Protein AF-A0A929K8C8-F1 (afdb_monomer_lite)

Radius of gyration: 22.59 Å; chains: 1; bounding box: 44×45×72 Å

Sequence (93 aa):
MTEETKANKPEKSVSKISLPKGKGAIMGIGEKFPANPFTGTGSFSVPIFTTPNRSDFYHQLALYYDSCAGNGPFGLGWSHSVPAISRKTEKCK

pLDDT: mean 77.86, std 15.47, range [34.19, 94.12]

Structure (mmCIF, N/CA/C/O backbone):
data_AF-A0A929K8C8-F1
#
_entry.id   AF-A0A929K8C8-F1
#
loop_
_atom_site.group_PDB
_atom_site.id
_atom_site.type_symbol
_atom_site.label_atom_id
_atom_site.label_alt_id
_atom_site.label_comp_id
_atom_site.label_asym_id
_atom_site.label_entity_id
_atom_site.label_seq_id
_atom_site.pdbx_PDB_ins_code
_atom_site.Cartn_x
_atom_site.Cartn_y
_atom_site.Cartn_z
_atom_site.occupancy
_atom_site.B_iso_or_equiv
_atom_site.auth_seq_id
_atom_site.auth_comp_id
_atom_site.auth_asym_id
_atom_site.auth_atom_id
_atom_site.pdbx_PDB_model_num
ATOM 1 N N . MET A 1 1 ? -1.087 -31.723 44.387 1.00 39.91 1 MET A N 1
ATOM 2 C CA . MET A 1 1 ? -1.290 -32.160 42.993 1.00 39.91 1 MET A CA 1
ATOM 3 C C . MET A 1 1 ? -2.750 -32.518 42.822 1.00 39.91 1 MET A C 1
ATOM 5 O O . MET A 1 1 ? -3.119 -33.609 43.214 1.00 39.91 1 MET A O 1
ATOM 9 N N . THR A 1 2 ? -3.543 -31.575 42.321 1.00 34.19 2 THR A N 1
ATOM 10 C CA . THR A 1 2 ? -4.701 -31.784 41.434 1.00 34.19 2 THR A CA 1
ATOM 11 C C . THR A 1 2 ? -5.147 -30.384 41.014 1.00 34.19 2 THR A C 1
ATOM 13 O O . THR A 1 2 ? -5.798 -29.676 41.778 1.00 34.19 2 THR A O 1
ATOM 16 N N . GLU A 1 3 ? -4.665 -29.953 39.847 1.00 34.62 3 GLU A N 1
ATOM 17 C CA . GLU A 1 3 ? -5.147 -28.775 39.124 1.00 34.62 3 GLU A CA 1
ATOM 18 C C . GLU A 1 3 ? -6.595 -29.016 38.685 1.00 34.62 3 GLU A C 1
ATOM 20 O O . GLU A 1 3 ? -6.8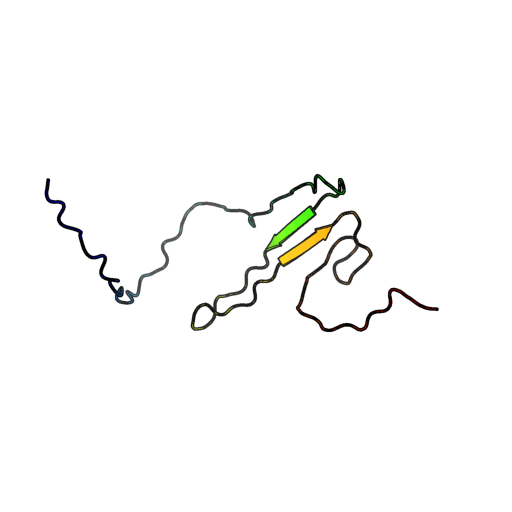70 -29.972 37.962 1.00 34.62 3 GLU A O 1
ATOM 25 N N . GLU A 1 4 ? -7.518 -28.139 39.079 1.00 37.84 4 GLU A N 1
ATOM 26 C CA . GLU A 1 4 ? -8.788 -28.005 38.368 1.00 37.84 4 GLU A CA 1
ATOM 27 C C . GLU A 1 4 ? -8.554 -27.156 37.114 1.00 37.84 4 GLU A C 1
ATOM 29 O O . GLU A 1 4 ? -8.408 -25.932 37.157 1.00 37.84 4 GLU A O 1
ATOM 34 N N . THR A 1 5 ? -8.509 -27.831 35.969 1.00 42.34 5 THR A N 1
ATOM 35 C CA . THR A 1 5 ? -8.579 -27.232 34.636 1.00 42.34 5 THR A CA 1
ATOM 36 C C . THR A 1 5 ? -9.861 -26.410 34.489 1.00 42.34 5 THR A C 1
ATOM 38 O O . THR A 1 5 ? -10.953 -26.951 34.313 1.00 42.34 5 THR A O 1
ATOM 41 N N . LYS A 1 6 ? -9.728 -25.080 34.532 1.00 36.81 6 LYS A N 1
ATOM 42 C CA . LYS A 1 6 ? -10.815 -24.132 34.267 1.00 36.81 6 LYS A CA 1
ATOM 43 C C . LYS A 1 6 ? -11.144 -24.147 32.769 1.00 36.81 6 LYS A C 1
ATOM 45 O O . LYS A 1 6 ? -10.383 -23.635 31.950 1.00 36.81 6 LYS A O 1
ATOM 50 N N . ALA A 1 7 ? -12.276 -24.747 32.409 1.00 39.75 7 ALA A N 1
ATOM 51 C CA . ALA A 1 7 ? -12.801 -24.746 31.048 1.00 39.75 7 ALA A CA 1
ATOM 52 C C . ALA A 1 7 ? -13.094 -23.304 30.585 1.00 39.75 7 ALA A C 1
ATOM 54 O O . ALA A 1 7 ? -13.948 -22.616 31.146 1.00 39.75 7 ALA A O 1
ATOM 55 N N . ASN A 1 8 ? -12.376 -22.841 29.560 1.00 47.00 8 ASN A N 1
ATOM 56 C CA . ASN A 1 8 ? -12.590 -21.541 28.928 1.00 47.00 8 ASN A CA 1
ATOM 57 C C . ASN A 1 8 ? -13.855 -21.603 28.050 1.00 47.00 8 ASN A C 1
ATOM 59 O O . ASN A 1 8 ? -13.822 -22.095 26.922 1.00 47.00 8 ASN A O 1
ATOM 63 N N . LYS A 1 9 ? -14.991 -21.165 28.601 1.00 41.78 9 LYS A N 1
ATOM 64 C CA . LYS A 1 9 ? -16.269 -21.050 27.887 1.00 41.78 9 LYS A CA 1
ATOM 65 C C . LYS A 1 9 ? -16.251 -19.752 27.067 1.00 41.78 9 LYS A C 1
ATOM 67 O O . LYS A 1 9 ? -16.069 -18.697 27.671 1.00 41.78 9 LYS A O 1
ATOM 72 N N . PRO A 1 10 ? -16.456 -19.777 25.736 1.00 47.59 10 PRO A N 1
ATOM 73 C CA . PRO A 1 10 ? -16.513 -18.551 24.949 1.00 47.59 10 PRO A CA 1
ATOM 74 C C . PRO A 1 10 ? -17.794 -17.792 25.308 1.00 47.59 10 PRO A C 1
ATOM 76 O O . PRO A 1 10 ? -18.899 -18.141 24.889 1.00 47.59 10 PRO A O 1
ATOM 79 N N . GLU A 1 11 ? -17.649 -16.783 26.157 1.00 56.19 11 GLU A N 1
ATOM 80 C CA . GLU A 1 11 ? -18.738 -15.931 26.608 1.00 56.19 11 GLU A CA 1
ATOM 81 C C . GLU A 1 11 ? -19.100 -14.959 25.478 1.00 56.19 11 GLU A C 1
ATOM 83 O O . GLU A 1 11 ? -18.338 -14.064 25.112 1.00 56.19 11 GLU A O 1
ATOM 88 N N . LYS A 1 12 ? -20.259 -15.187 24.856 1.00 60.59 12 LYS A N 1
ATOM 89 C CA . LYS A 1 12 ? -20.778 -14.346 23.776 1.00 60.59 12 LYS A CA 1
ATOM 90 C C . LYS A 1 12 ? -21.256 -13.028 24.385 1.00 60.59 12 LYS A C 1
ATOM 92 O O . LYS A 1 12 ? -22.294 -12.989 25.043 1.00 60.59 12 LYS A O 1
ATOM 97 N N . SER A 1 13 ? -20.483 -11.963 24.196 1.00 73.38 13 SER A N 1
ATOM 98 C CA . SER A 1 13 ? -20.801 -10.640 24.729 1.00 73.38 13 SER A CA 1
ATOM 99 C C . SER A 1 13 ? -22.085 -10.084 24.104 1.00 73.38 13 SER A C 1
ATOM 101 O O . SER A 1 13 ? -22.300 -10.138 22.892 1.00 73.38 13 SER A O 1
ATOM 103 N N . VAL A 1 14 ? -22.972 -9.558 24.950 1.00 73.56 14 VAL A N 1
ATOM 104 C CA . VAL A 1 14 ? -24.201 -8.884 24.514 1.00 73.56 14 VAL A CA 1
ATOM 105 C C . VAL A 1 14 ? -23.831 -7.524 23.926 1.00 73.56 14 VAL A C 1
ATOM 107 O O . VAL A 1 14 ? -23.086 -6.756 24.539 1.00 73.56 14 VAL A O 1
ATOM 110 N N . SER A 1 15 ? -24.354 -7.210 22.741 1.00 76.94 15 SER A N 1
ATOM 111 C CA . SER A 1 15 ? -24.118 -5.933 22.064 1.00 76.94 15 SER A CA 1
ATOM 112 C C . SER A 1 15 ? -24.702 -4.776 22.882 1.00 76.94 15 SER A C 1
ATOM 114 O O . SER A 1 15 ? -25.913 -4.566 22.907 1.00 76.94 15 SER A O 1
ATOM 116 N N . LYS A 1 16 ? -23.843 -4.020 23.571 1.00 81.44 16 LYS A N 1
ATOM 117 C CA . LYS A 1 16 ? -24.226 -2.814 24.314 1.00 81.44 16 LYS A CA 1
ATOM 118 C C . LYS A 1 16 ? -24.060 -1.590 23.419 1.00 81.44 16 LYS A C 1
ATOM 120 O O . LYS A 1 16 ? -22.978 -1.345 22.895 1.00 81.44 16 LYS A O 1
ATOM 125 N N . ILE A 1 17 ? -25.122 -0.804 23.277 1.00 82.19 17 ILE A N 1
ATOM 126 C CA . ILE A 1 17 ? -25.077 0.479 22.571 1.00 82.19 17 ILE A CA 1
ATOM 127 C C . ILE A 1 17 ? -24.460 1.510 23.521 1.00 82.19 17 ILE A C 1
ATOM 129 O O . ILE A 1 17 ? -24.951 1.720 24.630 1.00 82.19 17 ILE A O 1
ATOM 133 N N . SER A 1 18 ? -23.361 2.135 23.108 1.00 84.75 18 SER A N 1
ATOM 134 C CA . SER A 1 18 ? -22.683 3.183 23.872 1.00 84.75 18 SER A CA 1
ATOM 135 C C . SER A 1 18 ? -22.190 4.281 22.945 1.00 84.75 18 SER A C 1
ATOM 137 O O . SER A 1 18 ? -21.752 4.001 21.832 1.00 84.75 18 SER A O 1
ATOM 139 N N . LEU A 1 19 ? -22.217 5.520 23.427 1.00 87.50 19 LEU A N 1
ATOM 140 C CA . LEU A 1 19 ? -21.659 6.658 22.704 1.00 87.50 19 LEU A CA 1
ATOM 141 C C . LEU A 1 19 ? -20.131 6.519 22.578 1.00 87.50 19 LEU A C 1
ATOM 143 O O . LEU A 1 19 ? -19.484 6.082 23.541 1.00 87.50 19 LEU A O 1
ATOM 147 N N . PRO A 1 20 ? -19.539 6.901 21.429 1.00 81.00 20 PRO A N 1
ATOM 148 C CA . PRO A 1 20 ? -18.093 6.926 21.281 1.00 81.00 20 PRO A CA 1
ATOM 149 C C . PRO A 1 20 ? -17.514 7.955 22.253 1.00 81.00 20 PRO A C 1
ATOM 151 O O . PRO A 1 20 ? -17.868 9.133 22.232 1.00 81.00 20 PRO A O 1
ATOM 154 N N . LYS A 1 21 ? -16.619 7.510 23.134 1.00 83.81 21 LYS A N 1
ATOM 155 C CA . LYS A 1 21 ? -15.865 8.411 24.007 1.00 83.81 21 LYS A CA 1
ATOM 156 C C . LYS A 1 21 ? -14.699 8.976 23.202 1.00 83.81 21 LYS A C 1
ATOM 158 O O . LYS A 1 21 ? -13.875 8.210 22.706 1.00 83.81 21 LYS A O 1
ATOM 163 N N . GLY A 1 22 ? -14.630 10.298 23.074 1.00 79.19 22 GLY A N 1
ATOM 164 C CA . GLY A 1 22 ? -13.487 10.960 22.449 1.00 79.19 22 GLY A CA 1
ATOM 165 C C . GLY A 1 22 ? -12.192 10.645 23.203 1.00 79.19 22 GLY A C 1
ATOM 166 O O . GLY A 1 22 ? -12.156 10.683 24.433 1.00 79.19 22 GLY A O 1
ATOM 167 N N . LYS A 1 23 ? -11.127 10.324 22.465 1.00 74.06 23 LYS A N 1
ATOM 168 C CA . LYS A 1 23 ? -9.761 10.187 22.988 1.00 74.06 23 LYS A CA 1
ATOM 169 C C . LYS A 1 23 ? -8.966 11.416 22.537 1.00 74.06 23 LYS A C 1
ATOM 171 O O . LYS A 1 23 ? -9.020 11.764 21.366 1.00 74.06 23 LYS A O 1
ATOM 176 N N . GLY A 1 24 ? -8.227 12.063 23.439 1.00 83.00 24 GLY A N 1
ATOM 177 C CA . GLY A 1 24 ? -7.462 13.290 23.148 1.00 83.00 24 GLY A CA 1
ATOM 178 C C . GLY A 1 24 ? -6.099 13.076 22.473 1.00 83.00 24 GLY A C 1
ATOM 179 O O . GLY A 1 24 ? -5.263 13.970 22.515 1.00 83.00 24 GLY A O 1
ATOM 180 N N . ALA A 1 25 ? -5.835 11.892 21.913 1.00 82.62 25 ALA A N 1
ATOM 181 C CA . ALA A 1 25 ? -4.551 11.573 21.294 1.00 82.62 25 ALA A CA 1
ATOM 182 C C . ALA A 1 25 ? -4.598 11.835 19.783 1.00 82.62 25 ALA A C 1
ATOM 184 O O . ALA A 1 25 ? -5.462 11.297 19.092 1.00 82.62 25 ALA A O 1
ATOM 185 N N . ILE A 1 26 ? -3.640 12.611 19.275 1.00 78.12 26 ILE A N 1
ATOM 186 C CA . ILE A 1 26 ? -3.390 12.742 17.836 1.00 78.12 26 ILE A CA 1
ATOM 187 C C . ILE A 1 26 ? -2.510 11.561 17.424 1.00 78.12 26 ILE A C 1
ATOM 189 O O . ILE A 1 26 ? -1.409 11.392 17.943 1.00 78.12 26 ILE A O 1
ATOM 193 N N . MET A 1 27 ? -3.007 10.727 16.515 1.00 81.62 27 MET A N 1
ATOM 194 C CA . MET A 1 27 ? -2.258 9.612 15.938 1.00 81.62 27 MET A CA 1
ATOM 195 C C . MET A 1 27 ? -2.070 9.861 14.441 1.00 81.62 27 MET A C 1
ATOM 197 O O . MET A 1 27 ? -3.007 10.282 13.766 1.00 81.62 27 MET A O 1
ATOM 201 N N . GLY A 1 28 ? -0.860 9.613 13.934 1.00 79.81 28 GLY A N 1
ATOM 202 C CA . GLY A 1 28 ? -0.575 9.635 12.498 1.00 79.81 28 GLY A CA 1
ATOM 203 C C . GLY A 1 28 ? -1.155 8.418 11.773 1.00 79.81 28 GLY A C 1
ATOM 204 O O . GLY A 1 28 ? -1.823 7.572 12.367 1.00 79.81 28 GLY A O 1
ATOM 205 N N . ILE A 1 29 ? -0.846 8.287 10.483 1.00 78.31 29 ILE A N 1
ATOM 206 C CA . ILE A 1 29 ? -1.418 7.240 9.617 1.00 78.31 29 ILE A CA 1
ATOM 207 C C . ILE A 1 29 ? -0.781 5.848 9.809 1.00 78.31 29 ILE A C 1
ATOM 209 O O . ILE A 1 29 ? -1.103 4.904 9.095 1.00 78.31 29 ILE A O 1
ATOM 213 N N . GLY A 1 30 ? 0.118 5.696 10.786 1.00 71.19 30 GLY A N 1
ATOM 214 C CA . GLY A 1 30 ? 0.839 4.444 11.030 1.00 71.19 30 GLY A CA 1
ATOM 215 C C . GLY A 1 30 ? 1.924 4.159 9.991 1.00 71.19 30 GLY A C 1
ATOM 216 O O . GLY A 1 30 ? 2.229 2.995 9.731 1.00 71.19 30 GLY A O 1
ATOM 217 N N . GLU A 1 31 ? 2.485 5.211 9.394 1.00 70.75 31 GLU A N 1
ATOM 218 C CA . GLU A 1 31 ? 3.542 5.113 8.397 1.00 70.75 31 GLU A CA 1
ATOM 219 C C . GLU A 1 31 ? 4.788 4.416 8.963 1.00 70.75 31 GLU A C 1
ATOM 221 O O . GLU A 1 31 ? 5.262 4.709 10.063 1.00 70.75 31 GLU A O 1
ATOM 226 N N . LYS A 1 32 ? 5.302 3.440 8.215 1.00 68.69 32 LYS A N 1
ATOM 227 C CA . LYS A 1 32 ? 6.536 2.721 8.535 1.00 68.69 32 LYS A CA 1
ATOM 228 C C . LYS A 1 32 ? 7.408 2.731 7.292 1.00 68.69 32 LYS A C 1
ATOM 230 O O . LYS A 1 32 ? 6.939 2.355 6.220 1.00 68.69 32 LYS A O 1
ATOM 235 N N . PHE A 1 33 ? 8.665 3.135 7.453 1.00 71.69 33 PHE A N 1
ATOM 236 C CA . PHE A 1 33 ? 9.675 3.118 6.398 1.00 71.69 33 PHE A CA 1
ATOM 237 C C . PHE A 1 33 ? 10.689 1.994 6.662 1.00 71.69 33 PHE A C 1
ATOM 239 O O . PHE A 1 33 ? 11.698 2.218 7.333 1.00 71.69 33 PHE A O 1
ATOM 246 N N . PRO A 1 34 ? 10.408 0.752 6.232 1.00 76.00 34 PRO A N 1
ATOM 247 C CA . PRO A 1 34 ? 11.403 -0.310 6.229 1.00 76.00 34 PRO A CA 1
ATOM 248 C C . PRO A 1 34 ? 12.320 -0.208 5.002 1.00 76.00 34 PRO A C 1
ATOM 250 O O . PRO A 1 34 ? 11.869 -0.022 3.874 1.00 76.00 34 PRO A O 1
ATOM 253 N N . ALA A 1 35 ? 13.618 -0.411 5.213 1.00 75.62 35 ALA A N 1
ATOM 254 C CA . ALA A 1 35 ? 14.539 -0.723 4.124 1.00 75.62 35 ALA A CA 1
ATOM 255 C C . ALA A 1 35 ? 14.510 -2.234 3.855 1.00 75.62 35 ALA A C 1
ATOM 257 O O . ALA A 1 35 ? 14.506 -3.027 4.801 1.00 75.62 35 ALA A O 1
ATOM 258 N N . ASN A 1 36 ? 14.507 -2.641 2.586 1.00 73.00 36 ASN A N 1
ATOM 259 C CA . ASN A 1 36 ? 14.672 -4.043 2.219 1.00 73.00 36 ASN A CA 1
ATOM 260 C C . ASN A 1 36 ? 16.171 -4.407 2.284 1.00 73.00 36 ASN A C 1
ATOM 262 O O . ASN A 1 36 ? 16.944 -3.911 1.462 1.00 73.00 36 ASN A O 1
ATOM 266 N N . PRO A 1 37 ? 16.612 -5.267 3.225 1.00 75.19 37 PRO A N 1
ATOM 267 C CA . PRO A 1 37 ? 18.034 -5.552 3.420 1.00 75.19 37 PRO A CA 1
ATOM 268 C C . PRO A 1 37 ? 18.660 -6.357 2.273 1.00 75.19 37 PRO A C 1
ATOM 270 O O . PRO A 1 37 ? 19.880 -6.374 2.148 1.00 75.19 37 PRO A O 1
ATOM 273 N N . PHE A 1 38 ? 17.854 -7.032 1.447 1.00 75.62 38 PHE A N 1
ATOM 274 C CA . PHE A 1 38 ? 18.349 -7.856 0.345 1.00 75.62 38 PHE A CA 1
ATOM 275 C C . PHE A 1 38 ? 18.574 -7.041 -0.934 1.00 75.62 38 PHE A C 1
ATOM 277 O O . PHE A 1 38 ? 19.577 -7.222 -1.616 1.00 75.62 38 PHE A O 1
ATOM 284 N N . THR A 1 39 ? 17.654 -6.130 -1.256 1.00 76.81 39 THR A N 1
ATOM 285 C CA . THR A 1 39 ? 17.723 -5.295 -2.468 1.00 76.81 39 THR A CA 1
ATOM 286 C C . THR A 1 39 ? 18.315 -3.909 -2.218 1.00 76.81 39 THR A C 1
ATOM 288 O O . THR A 1 39 ? 18.638 -3.209 -3.172 1.00 76.81 39 THR A O 1
ATOM 291 N N . GLY A 1 40 ? 18.432 -3.486 -0.955 1.00 80.38 40 GLY A N 1
ATOM 292 C CA . GLY A 1 40 ? 18.839 -2.129 -0.583 1.00 80.38 40 GLY A CA 1
ATOM 293 C C . GLY A 1 40 ? 17.803 -1.056 -0.937 1.00 80.38 40 GLY A C 1
ATOM 294 O O . GLY A 1 40 ? 18.118 0.131 -0.882 1.00 80.38 40 GLY A O 1
ATOM 295 N N . THR A 1 41 ? 16.581 -1.447 -1.315 1.00 81.88 41 THR A N 1
ATOM 296 C CA . THR A 1 41 ? 15.526 -0.513 -1.725 1.00 81.88 41 THR A CA 1
ATOM 297 C C . THR A 1 41 ? 14.762 0.034 -0.526 1.00 81.88 41 THR A C 1
ATOM 299 O O . THR A 1 41 ? 14.561 -0.647 0.485 1.00 81.88 41 THR A O 1
ATOM 302 N N . GLY A 1 42 ? 14.340 1.294 -0.634 1.00 82.25 42 GLY A N 1
ATOM 303 C CA . GLY A 1 42 ? 13.435 1.905 0.331 1.00 82.25 42 GLY A CA 1
ATOM 304 C C . GLY A 1 42 ? 12.008 1.471 0.029 1.00 82.25 42 GLY A C 1
ATOM 305 O O . GLY A 1 42 ? 11.537 1.666 -1.093 1.00 82.25 42 GLY A O 1
ATOM 306 N N . SER A 1 43 ? 11.323 0.902 1.018 1.00 85.56 43 SER A N 1
ATOM 307 C CA . SER A 1 43 ? 9.911 0.555 0.909 1.00 85.56 43 SER A CA 1
ATOM 308 C C . SER A 1 43 ? 9.090 1.416 1.860 1.00 85.56 43 SER A C 1
ATOM 310 O O . SER A 1 43 ? 9.489 1.676 2.993 1.00 85.56 43 SER A O 1
ATOM 312 N N . PHE A 1 44 ? 7.921 1.859 1.413 1.00 87.38 44 PHE A N 1
ATOM 313 C CA . PHE A 1 44 ? 7.003 2.630 2.249 1.00 87.38 44 PHE A CA 1
ATOM 314 C C . PHE A 1 44 ? 5.563 2.198 1.995 1.00 87.38 44 PHE A C 1
ATOM 316 O O . PHE A 1 44 ? 5.202 1.844 0.877 1.00 87.38 44 PHE A O 1
ATOM 323 N N . SER A 1 45 ? 4.744 2.169 3.046 1.00 87.50 45 SER A N 1
ATOM 324 C CA . SER A 1 45 ? 3.357 1.710 2.963 1.00 87.50 45 SER A CA 1
ATOM 325 C C . SER A 1 45 ? 2.442 2.674 3.701 1.00 87.50 45 SER A C 1
ATOM 327 O O . SER A 1 45 ? 2.589 2.870 4.908 1.00 87.50 45 SER A O 1
ATOM 329 N N . VAL A 1 46 ? 1.455 3.208 2.986 1.00 89.38 46 VAL A N 1
ATOM 330 C CA . VAL A 1 46 ? 0.413 4.083 3.532 1.00 89.38 46 VAL A CA 1
ATOM 331 C C . VAL A 1 46 ? -0.921 3.337 3.512 1.00 89.38 46 VAL A C 1
ATOM 333 O O . VAL A 1 46 ? -1.435 3.057 2.425 1.00 89.38 46 VAL A O 1
ATOM 336 N N . PRO A 1 47 ? -1.501 2.981 4.673 1.00 87.44 47 PRO A N 1
ATOM 337 C CA . PRO A 1 47 ? -2.804 2.331 4.709 1.00 87.44 47 PRO A CA 1
ATOM 338 C C . PRO A 1 47 ? -3.910 3.319 4.321 1.00 87.44 47 PRO A C 1
ATOM 340 O O . PRO A 1 47 ? -3.922 4.469 4.760 1.00 87.44 47 PRO A O 1
ATOM 343 N N . ILE A 1 48 ? -4.866 2.852 3.520 1.00 87.81 48 ILE A N 1
ATOM 344 C CA . ILE A 1 48 ? -6.063 3.609 3.158 1.00 87.81 48 ILE A CA 1
ATOM 345 C C . ILE A 1 48 ? -7.215 3.043 3.982 1.00 87.81 48 ILE A C 1
ATOM 347 O O . ILE A 1 48 ? -7.656 1.911 3.780 1.00 87.81 48 ILE A O 1
ATOM 351 N N . PHE A 1 49 ? -7.692 3.832 4.940 1.00 86.06 49 PHE A N 1
ATOM 352 C CA . PHE A 1 49 ? -8.747 3.403 5.848 1.00 86.06 49 PHE A CA 1
ATOM 353 C C . PHE A 1 49 ? -10.114 3.499 5.176 1.00 86.06 49 PHE A C 1
ATOM 355 O O . PHE A 1 49 ? -10.622 4.588 4.911 1.00 86.06 49 PHE A O 1
ATOM 362 N N . THR A 1 50 ? -10.724 2.343 4.930 1.00 86.38 50 THR A N 1
ATOM 363 C CA . THR A 1 50 ? -12.125 2.232 4.517 1.00 86.38 50 THR A CA 1
ATOM 364 C C . THR A 1 50 ? -13.005 1.947 5.726 1.00 86.38 50 THR A C 1
ATOM 366 O O . THR A 1 50 ? -12.577 1.283 6.671 1.00 86.38 50 THR A O 1
ATOM 369 N N . THR A 1 51 ? -14.253 2.401 5.696 1.00 86.19 51 THR A N 1
ATOM 370 C CA . THR A 1 51 ? -15.217 2.082 6.750 1.00 86.19 51 THR A CA 1
ATOM 371 C C . THR A 1 51 ? -15.523 0.576 6.771 1.00 86.19 51 THR A C 1
ATOM 373 O O . THR A 1 51 ? -15.723 -0.020 5.709 1.00 86.19 51 THR A O 1
ATOM 376 N N . PRO A 1 52 ? -15.569 -0.066 7.953 1.00 85.06 52 PRO A N 1
ATOM 377 C CA . PRO A 1 52 ? -15.989 -1.459 8.056 1.00 85.06 52 PRO A CA 1
ATOM 378 C C . PRO A 1 52 ? -17.473 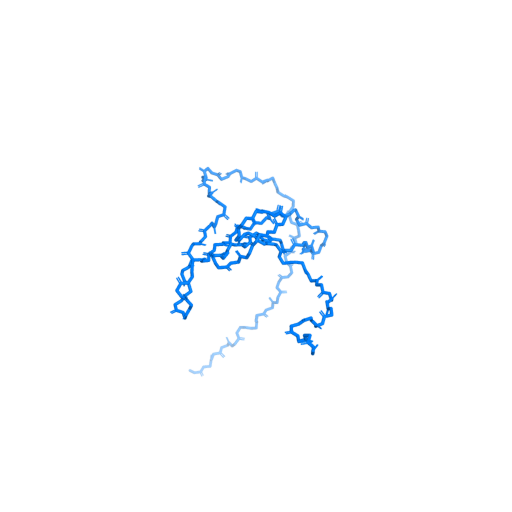-1.590 7.683 1.00 85.06 52 PRO A C 1
ATOM 380 O O . PRO A 1 52 ? -18.307 -0.804 8.141 1.00 85.06 52 PRO A O 1
ATOM 383 N N . ASN A 1 53 ? -17.810 -2.573 6.844 1.00 81.62 53 ASN A N 1
ATOM 384 C CA . ASN A 1 53 ? -19.196 -2.905 6.512 1.00 81.62 53 ASN A CA 1
ATOM 385 C C . ASN A 1 53 ? -19.733 -4.000 7.461 1.00 81.62 53 ASN A C 1
ATOM 387 O O . ASN A 1 53 ? -19.100 -4.380 8.446 1.00 81.62 53 ASN A O 1
ATOM 391 N N . ARG A 1 54 ? -20.933 -4.513 7.173 1.00 82.88 54 ARG A N 1
ATOM 392 C CA . ARG A 1 54 ? -21.530 -5.675 7.832 1.00 82.88 54 ARG A CA 1
ATOM 393 C C . ARG A 1 54 ? -20.520 -6.823 7.913 1.00 82.88 54 ARG A C 1
ATOM 395 O O . ARG A 1 54 ? -19.868 -7.151 6.924 1.00 82.88 54 ARG A O 1
ATOM 402 N N . SER A 1 55 ? -20.446 -7.436 9.091 1.00 79.94 55 SER A N 1
ATOM 403 C CA . SER A 1 55 ? -19.598 -8.602 9.366 1.00 79.94 55 SER A CA 1
ATOM 404 C C . SER A 1 55 ? -18.094 -8.355 9.192 1.00 79.94 55 SER A C 1
ATOM 406 O O . SER A 1 55 ? -17.389 -9.249 8.737 1.00 79.94 55 SER A O 1
ATOM 408 N N . ASP A 1 56 ? -17.615 -7.146 9.515 1.00 78.94 56 ASP A N 1
ATOM 409 C CA . ASP A 1 56 ? -16.196 -6.758 9.423 1.00 78.94 56 ASP A CA 1
ATOM 410 C C . ASP A 1 56 ? -15.595 -6.936 8.019 1.00 78.94 56 ASP A C 1
ATOM 412 O O . ASP A 1 56 ? -14.382 -7.027 7.841 1.00 78.94 56 ASP A O 1
ATOM 416 N N . PHE A 1 57 ? -16.448 -6.956 6.992 1.00 81.75 57 PHE A N 1
ATOM 417 C CA . PHE A 1 57 ? -16.015 -7.028 5.608 1.00 81.75 57 PHE A CA 1
ATOM 418 C C . PHE A 1 57 ? -15.635 -5.633 5.112 1.00 81.75 57 PHE A C 1
ATOM 420 O O . PHE A 1 57 ? -16.461 -4.717 5.085 1.00 81.75 57 PHE A O 1
ATOM 427 N N . TYR A 1 58 ? -14.387 -5.462 4.697 1.00 86.50 58 TYR A N 1
ATOM 428 C CA . TYR A 1 58 ? -13.909 -4.250 4.045 1.00 86.50 58 TYR A CA 1
ATOM 429 C C . TYR A 1 58 ? -12.714 -4.568 3.150 1.00 86.50 58 TYR A C 1
ATOM 431 O O . TYR A 1 58 ? -12.070 -5.609 3.280 1.00 86.50 58 TYR A O 1
ATOM 439 N N . HIS A 1 59 ? -12.423 -3.663 2.220 1.00 83.94 59 HIS A N 1
ATOM 440 C CA . HIS A 1 59 ? -11.270 -3.802 1.344 1.00 83.94 59 HIS A CA 1
ATOM 441 C C . HIS A 1 59 ? -10.036 -3.288 2.077 1.00 83.94 59 HIS A C 1
ATOM 443 O O . HIS A 1 59 ? -9.957 -2.112 2.423 1.00 83.94 59 HIS A O 1
ATOM 449 N N . GLN A 1 60 ? -9.061 -4.160 2.314 1.00 84.38 60 GLN A N 1
ATOM 450 C CA . GLN A 1 60 ? -7.774 -3.730 2.839 1.00 84.38 60 GLN A CA 1
ATOM 451 C C . GLN A 1 60 ? -6.969 -3.090 1.706 1.00 84.38 60 GLN A C 1
ATOM 453 O O . GLN A 1 60 ? -6.406 -3.784 0.862 1.00 84.38 60 GLN A O 1
ATOM 458 N N . LEU A 1 61 ? -6.940 -1.758 1.683 1.00 87.44 61 LEU A N 1
ATOM 459 C CA . LEU A 1 61 ? -6.235 -0.980 0.673 1.00 87.44 61 LEU A CA 1
ATOM 460 C C . LEU A 1 61 ? -4.987 -0.331 1.285 1.00 87.44 61 LEU A C 1
ATOM 462 O O . LEU A 1 61 ? -5.027 0.210 2.389 1.00 87.44 61 LEU A O 1
ATOM 466 N N . ALA A 1 62 ? -3.873 -0.367 0.559 1.00 88.38 62 ALA A N 1
ATOM 467 C CA . ALA A 1 62 ? -2.645 0.323 0.935 1.00 88.38 62 ALA A CA 1
ATOM 468 C C . ALA A 1 62 ? -1.910 0.812 -0.313 1.00 88.38 62 ALA A C 1
AT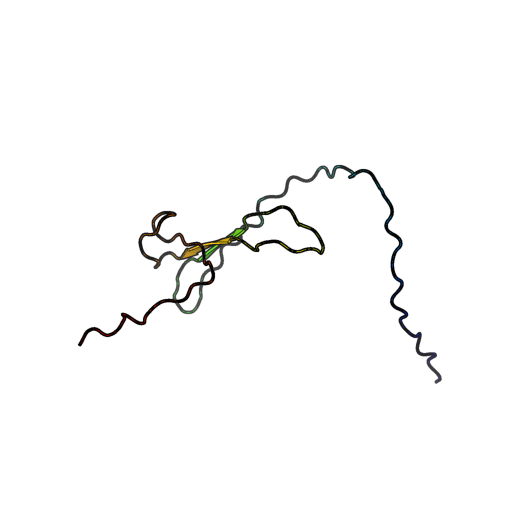OM 470 O O . ALA A 1 62 ? -1.901 0.136 -1.345 1.00 88.38 62 ALA A O 1
ATOM 471 N N . LEU A 1 63 ? -1.311 1.992 -0.213 1.00 89.81 63 LEU A N 1
ATOM 472 C CA . LEU A 1 63 ? -0.430 2.536 -1.229 1.00 89.81 63 LEU A CA 1
ATOM 473 C C . LEU A 1 63 ? 1.010 2.151 -0.878 1.00 89.81 63 LEU A C 1
ATOM 475 O O . LEU A 1 63 ? 1.483 2.444 0.220 1.00 89.81 63 LEU A O 1
ATOM 479 N N . TYR A 1 64 ? 1.684 1.486 -1.808 1.00 89.56 64 TYR A N 1
ATOM 480 C CA . TYR A 1 64 ? 3.039 0.980 -1.652 1.00 89.56 64 TYR A CA 1
ATOM 481 C C . TYR A 1 64 ? 4.007 1.811 -2.475 1.00 89.56 64 TYR A C 1
ATOM 483 O O . TYR A 1 64 ? 3.735 2.128 -3.630 1.00 89.56 64 TYR A O 1
ATOM 491 N N . TYR A 1 65 ? 5.152 2.110 -1.891 1.00 90.44 65 TYR A N 1
ATOM 492 C CA . TYR A 1 65 ? 6.275 2.734 -2.558 1.00 90.44 65 TYR A CA 1
ATOM 493 C C . TYR A 1 65 ? 7.451 1.764 -2.584 1.00 90.44 65 TYR A C 1
ATOM 495 O O . TYR A 1 65 ? 7.782 1.167 -1.557 1.00 90.44 65 TYR A O 1
ATOM 503 N N . ASP A 1 66 ? 8.097 1.662 -3.738 1.00 88.94 66 ASP A N 1
ATOM 504 C CA . ASP A 1 66 ? 9.407 1.049 -3.913 1.00 88.94 66 ASP A CA 1
ATOM 505 C C . ASP A 1 66 ? 10.257 1.981 -4.781 1.00 88.94 66 ASP A C 1
ATOM 507 O O . ASP A 1 66 ? 9.851 2.363 -5.881 1.00 88.94 66 ASP A O 1
ATOM 511 N N . SER A 1 67 ? 11.447 2.338 -4.302 1.00 87.00 67 SER A N 1
ATOM 512 C CA . SER A 1 67 ? 12.380 3.207 -5.027 1.00 87.00 67 SER A CA 1
ATOM 513 C C . SER A 1 67 ? 12.808 2.665 -6.400 1.00 87.00 67 SER A C 1
ATOM 515 O O . SER A 1 67 ? 13.243 3.444 -7.245 1.00 87.00 67 SER A O 1
ATOM 517 N N . CYS A 1 68 ? 12.708 1.352 -6.631 1.00 86.69 68 CYS A N 1
ATOM 518 C CA . CYS A 1 68 ? 13.024 0.713 -7.912 1.00 86.69 68 CYS A CA 1
ATOM 519 C C . CYS A 1 68 ? 11.797 0.464 -8.801 1.00 86.69 68 CYS A C 1
ATOM 521 O O . CYS A 1 68 ? 11.956 -0.012 -9.928 1.00 86.69 68 CYS A O 1
ATOM 523 N N . ALA A 1 69 ? 10.582 0.756 -8.329 1.00 87.62 69 ALA A N 1
ATOM 524 C CA . ALA A 1 69 ? 9.391 0.596 -9.149 1.00 87.62 69 ALA A CA 1
ATOM 525 C C . ALA A 1 69 ? 9.284 1.704 -10.213 1.00 87.62 69 ALA A C 1
ATOM 527 O O . ALA A 1 69 ? 9.684 2.852 -10.017 1.00 87.62 69 ALA A O 1
ATOM 528 N N . GLY A 1 70 ? 8.744 1.328 -11.375 1.00 87.75 70 GLY A N 1
ATOM 529 C CA . GLY A 1 70 ? 8.572 2.222 -12.518 1.00 87.75 70 GLY A CA 1
ATOM 530 C C . GLY A 1 70 ? 7.460 3.255 -12.326 1.00 87.75 70 GLY A C 1
ATOM 531 O O . GLY A 1 70 ? 6.920 3.447 -11.237 1.00 87.75 70 GLY A O 1
ATOM 532 N N . ASN A 1 71 ? 7.115 3.944 -13.413 1.00 91.31 71 ASN A N 1
ATOM 533 C CA . ASN A 1 71 ? 6.010 4.896 -13.405 1.00 91.31 71 ASN A CA 1
ATOM 534 C C . ASN A 1 71 ? 4.661 4.162 -13.412 1.00 91.31 71 ASN A C 1
ATOM 536 O O . ASN A 1 71 ? 4.468 3.216 -14.178 1.00 91.31 71 ASN A O 1
ATOM 540 N N . GLY A 1 72 ? 3.730 4.625 -12.586 1.00 88.44 72 GLY A N 1
ATOM 541 C CA . GLY A 1 72 ? 2.383 4.084 -12.480 1.00 88.44 72 GLY A CA 1
ATOM 542 C C . GLY A 1 72 ? 1.326 5.183 -12.356 1.00 88.44 72 GLY A C 1
ATOM 543 O O . GLY A 1 72 ? 1.645 6.372 -12.367 1.00 88.44 72 GLY A O 1
ATOM 544 N N . PRO A 1 73 ? 0.046 4.809 -12.196 1.00 90.31 73 PRO A N 1
ATOM 545 C CA . PRO A 1 73 ? -1.054 5.770 -12.076 1.00 90.31 73 PRO A CA 1
ATOM 546 C C . PRO A 1 73 ? -0.961 6.663 -10.828 1.00 90.31 73 PRO A C 1
ATOM 548 O O . PRO A 1 73 ? -1.600 7.709 -10.778 1.00 90.31 73 PRO A O 1
ATOM 551 N N . PHE A 1 74 ? -0.162 6.268 -9.835 1.00 90.56 74 PHE A N 1
ATOM 552 C CA . PHE A 1 74 ? 0.067 7.018 -8.598 1.00 90.56 74 PHE A CA 1
ATOM 553 C C . PHE A 1 74 ? 1.420 7.753 -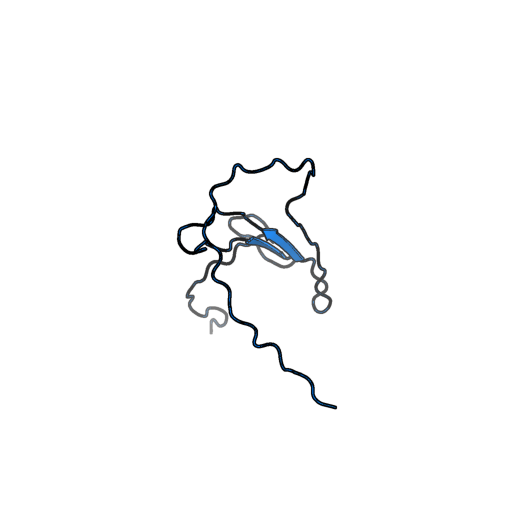8.586 1.00 90.56 74 PHE A C 1
ATOM 555 O O . PHE A 1 74 ? 1.827 8.278 -7.553 1.00 90.56 74 PHE A O 1
ATOM 562 N N . GLY A 1 75 ? 2.110 7.804 -9.730 1.00 92.25 75 GLY A N 1
ATOM 563 C CA . GLY A 1 75 ? 3.436 8.398 -9.879 1.00 92.25 75 GLY A CA 1
ATOM 564 C C . GLY A 1 75 ? 4.568 7.370 -9.867 1.00 92.25 75 GLY A C 1
ATOM 565 O O . GLY A 1 75 ? 4.348 6.159 -9.879 1.00 92.25 75 GLY A O 1
ATOM 566 N N . LEU A 1 76 ? 5.803 7.872 -9.872 1.00 92.50 76 LEU A N 1
ATOM 567 C CA . LEU A 1 76 ? 7.011 7.050 -9.893 1.00 92.50 76 LEU A CA 1
ATOM 568 C C . LEU A 1 76 ? 7.209 6.327 -8.558 1.00 92.50 76 LEU A C 1
ATOM 570 O O . LEU A 1 76 ? 7.141 6.952 -7.499 1.00 92.50 76 LEU A O 1
ATOM 574 N N . GLY A 1 77 ? 7.476 5.024 -8.611 1.00 91.38 77 GLY A N 1
ATOM 575 C CA . GLY A 1 77 ? 7.733 4.210 -7.425 1.00 91.38 77 GLY A CA 1
ATOM 576 C C . GLY A 1 77 ? 6.477 3.839 -6.631 1.00 91.38 77 GLY A C 1
ATOM 577 O O . GLY A 1 77 ? 6.527 2.933 -5.806 1.00 91.38 77 GLY A O 1
ATOM 578 N N . TRP A 1 78 ? 5.341 4.493 -6.890 1.00 92.12 78 TRP A N 1
ATOM 579 C CA . TRP A 1 78 ? 4.080 4.258 -6.196 1.00 92.12 78 TRP A CA 1
ATOM 580 C C . TRP A 1 78 ? 3.198 3.249 -6.926 1.00 92.12 78 TRP A C 1
ATOM 582 O O . TRP A 1 78 ? 2.991 3.310 -8.138 1.00 92.12 78 TRP A O 1
ATOM 592 N N . SER A 1 79 ? 2.608 2.338 -6.164 1.00 90.00 79 SER A N 1
ATOM 593 C CA . SER A 1 79 ? 1.705 1.314 -6.670 1.00 90.00 79 SER A CA 1
ATOM 594 C C . SER A 1 79 ? 0.618 0.978 -5.653 1.00 90.00 79 SER A C 1
ATOM 596 O O . SER A 1 79 ? 0.783 1.134 -4.445 1.00 90.00 79 SER A O 1
ATOM 598 N N . HIS A 1 80 ? -0.515 0.497 -6.151 1.00 86.94 80 HIS A N 1
ATOM 599 C CA . HIS A 1 80 ? -1.583 -0.062 -5.336 1.00 86.94 80 HIS A CA 1
ATOM 600 C C . HIS A 1 80 ? -1.896 -1.455 -5.879 1.00 86.94 80 HIS A C 1
ATOM 602 O O . HIS A 1 80 ? -2.277 -1.593 -7.043 1.00 86.94 80 HIS A O 1
ATOM 608 N N . SER A 1 81 ? -1.673 -2.489 -5.066 1.00 76.38 81 SER A N 1
ATOM 609 C CA . SER A 1 81 ? -1.889 -3.869 -5.496 1.00 76.38 81 SER A CA 1
ATOM 610 C C . SER A 1 81 ? -3.361 -4.233 -5.341 1.00 76.38 81 SER A C 1
ATOM 612 O O . SER A 1 81 ? -3.861 -4.390 -4.228 1.00 76.38 81 SER A O 1
ATOM 614 N N . VAL A 1 82 ? -4.044 -4.359 -6.475 1.00 82.69 82 VAL A N 1
ATOM 615 C CA . VAL A 1 82 ? -5.375 -4.962 -6.573 1.00 82.69 82 VAL A CA 1
ATOM 616 C C . VAL A 1 82 ? -5.195 -6.361 -7.165 1.00 82.69 82 VAL A C 1
ATOM 618 O O . VAL A 1 82 ? -4.422 -6.505 -8.117 1.00 82.69 82 VAL A O 1
ATOM 621 N N . PRO A 1 83 ? -5.878 -7.400 -6.649 1.00 84.81 83 PRO A N 1
ATOM 622 C CA . PRO A 1 83 ? -5.830 -8.730 -7.246 1.00 84.81 83 PRO A CA 1
ATOM 623 C C . PRO A 1 83 ? -6.188 -8.680 -8.738 1.00 84.81 83 PRO A C 1
ATOM 625 O O . PRO A 1 83 ? -7.258 -8.199 -9.107 1.00 84.81 83 PRO A O 1
ATOM 628 N N . ALA A 1 84 ? -5.294 -9.171 -9.597 1.00 87.12 84 ALA A N 1
ATOM 629 C CA . ALA A 1 84 ? -5.451 -9.119 -11.048 1.00 87.12 84 ALA A CA 1
ATOM 630 C C . ALA A 1 84 ? -4.933 -10.402 -11.712 1.00 87.12 84 ALA A C 1
ATOM 632 O O . ALA A 1 84 ? -4.007 -11.046 -11.219 1.00 87.12 84 ALA A O 1
ATOM 633 N N . ILE A 1 85 ? -5.521 -10.753 -12.858 1.00 92.94 85 ILE A N 1
ATOM 634 C CA . ILE A 1 85 ? -5.065 -11.850 -13.716 1.00 92.94 85 ILE A CA 1
ATOM 635 C C . ILE A 1 85 ? -4.432 -11.231 -14.962 1.00 92.94 85 ILE A C 1
ATOM 637 O O . ILE A 1 85 ? -5.105 -10.528 -15.714 1.00 92.94 85 ILE A O 1
ATOM 641 N N . SER A 1 86 ? -3.149 -11.516 -15.191 1.00 90.44 86 SER A N 1
ATOM 642 C CA . SER A 1 86 ? -2.367 -10.956 -16.301 1.00 90.44 86 SER A CA 1
ATOM 643 C C . SER A 1 86 ? -1.712 -12.055 -17.131 1.00 90.44 86 SER A C 1
ATOM 645 O O . SER A 1 86 ? -1.355 -13.119 -16.622 1.00 90.44 86 SER A O 1
ATOM 647 N N . ARG A 1 87 ? -1.518 -11.798 -18.428 1.00 94.12 87 ARG A N 1
ATOM 648 C CA . ARG A 1 87 ? -0.755 -12.693 -19.309 1.00 94.12 87 ARG A CA 1
ATOM 649 C C . ARG A 1 87 ? 0.739 -12.462 -19.105 1.00 94.12 87 ARG A C 1
ATOM 651 O O . ARG A 1 87 ? 1.185 -11.326 -18.993 1.00 94.12 87 ARG A O 1
ATOM 658 N N . LYS A 1 88 ? 1.513 -13.545 -19.099 1.00 92.50 88 LYS A N 1
ATOM 659 C CA . LYS A 1 88 ? 2.972 -13.501 -18.987 1.00 92.50 88 LYS A CA 1
ATOM 660 C C . LYS A 1 88 ? 3.590 -12.890 -20.253 1.00 92.50 88 LYS A C 1
ATOM 662 O O . LYS A 1 88 ? 3.470 -13.480 -21.322 1.00 92.50 88 LYS A O 1
ATOM 667 N N . THR A 1 89 ? 4.253 -11.741 -20.125 1.00 93.69 89 THR A N 1
ATOM 668 C CA . THR A 1 89 ? 4.869 -10.995 -21.246 1.00 93.69 89 THR A CA 1
ATOM 669 C C . THR A 1 89 ? 6.395 -10.889 -21.167 1.00 93.69 89 THR A C 1
ATOM 671 O O . THR A 1 89 ? 7.010 -10.344 -22.071 1.00 93.69 89 THR A O 1
ATOM 674 N N . GLU A 1 90 ? 7.036 -11.440 -20.130 1.00 87.31 90 GLU A N 1
ATOM 675 C CA . GLU A 1 90 ? 8.491 -11.315 -19.901 1.00 87.31 90 GLU A CA 1
ATOM 676 C C . GLU A 1 90 ? 9.384 -11.978 -20.966 1.00 87.31 90 GLU A C 1
ATOM 678 O O . GLU A 1 90 ? 10.581 -11.713 -21.016 1.00 87.31 90 GLU A O 1
ATOM 683 N N . LYS A 1 91 ? 8.832 -12.851 -21.815 1.00 76.44 91 LYS A N 1
ATOM 684 C CA . LYS A 1 91 ? 9.568 -13.510 -22.900 1.00 76.44 91 LYS A CA 1
ATOM 685 C C . LYS A 1 91 ? 8.861 -13.265 -24.225 1.00 76.44 91 LYS A C 1
ATOM 687 O O . LYS A 1 91 ? 7.949 -14.008 -24.586 1.00 76.44 91 LYS A O 1
ATOM 692 N N . CYS A 1 92 ? 9.316 -12.250 -24.948 1.00 53.31 92 CYS A N 1
ATOM 693 C CA . CYS A 1 92 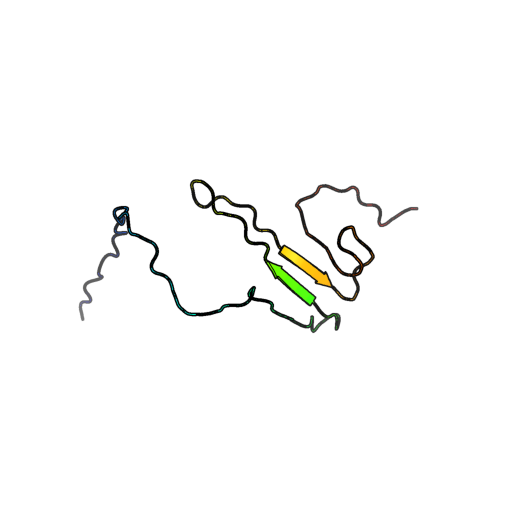? 9.128 -12.172 -26.391 1.00 53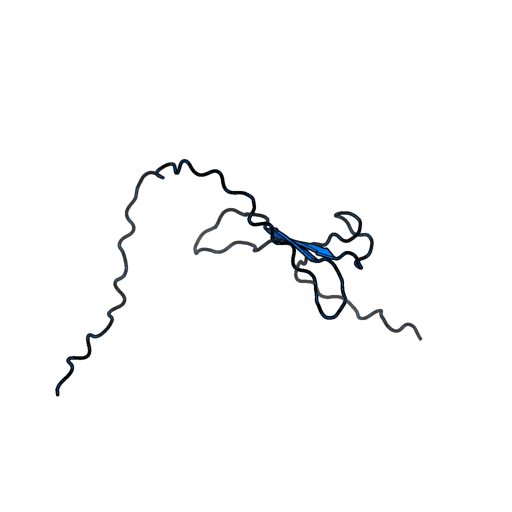.31 92 CYS A CA 1
ATOM 694 C C . CYS A 1 92 ? 10.277 -12.950 -27.037 1.00 53.31 92 CYS A C 1
ATOM 696 O O . CYS A 1 92 ? 11.434 -12.750 -26.668 1.00 53.31 92 CYS A O 1
ATOM 698 N N . LYS A 1 93 ? 9.941 -13.901 -27.907 1.00 51.66 93 LYS A N 1
ATOM 699 C CA . LYS A 1 93 ? 10.928 -14.638 -28.696 1.00 51.66 93 LYS A CA 1
ATOM 700 C C . LYS A 1 93 ? 11.417 -13.771 -29.848 1.00 51.66 93 LYS A C 1
ATOM 702 O O . LYS A 1 93 ? 10.575 -13.004 -30.365 1.00 51.66 93 LYS A O 1
#

Foldseek 3Di:
DDDDDDDDDPDDDDDDDDDDDDDPDDDDQPKDWDQDPVVRWIKIKGWDDDDQDPPRDDDGWIKMFTQPAQQDPVGGRIDIDDDDDDDDDPDDD

Secondary structure (DSSP, 8-state):
------------------PPPP---------B--B-TTT--BEEEEEE-PPP-GGG----EEEEEETT--EETTEETEE----------S---